Protein AF-A0A7K2NNN6-F1 (afdb_monomer_lite)

Sequence (158 aa):
APAAGPRLQLLASGTAIHWVLRAQELLASDWGVHADVWSVTSWTELRRDAMRADDARTRGEERAPFVTRALAGAPGPVLAVSDWMRQVPDQIGQWVEQDYYSLGTDGFGLSDTREDVRRYFRVDAESIVVTALDRLARAGQVPPETVARARAQYGLDR

Secondary structure (DSSP, 8-state):
-PPSS-EEEEEE-TTHHHHHHHHHHHHHHHH--EEEEEE-S-HHHHHHHHHHHHHHHHTT-----HHHHHHTT--S-EEEE-SS-THHHHTTGGG--S-EEEE---S----S-HHHHHHHTT-SHHHHHHHHHHHHHHTTSS-THHHHHHHHHHT---

Radius of gyration: 16.37 Å; chains: 1; bounding box: 45×28×47 Å

Foldseek 3Di:
DPDDAAEEEEEEEDPLQVQQVLLQVCCCPVPVYHYDYHYDHALPVLLVQQVVQVVCVVVVHHDQGPQLVVCPPPDFAYEYEYQAPQVSNVSNVVSHPHHYDYFYQPDDDDDDDPQVSCVVSLSGSLSSNLVRVVRCCVVVRDPPVVSVVSCVVVVVPD

Structure (mmCIF, N/CA/C/O backbone):
data_AF-A0A7K2NNN6-F1
#
_entry.id   AF-A0A7K2NNN6-F1
#
loop_
_atom_site.group_PDB
_atom_site.id
_atom_site.type_symbol
_atom_site.label_atom_id
_atom_site.label_alt_id
_atom_site.label_comp_id
_atom_site.label_asym_id
_atom_site.label_entity_id
_atom_site.label_seq_id
_atom_site.pdbx_PDB_ins_code
_atom_site.Cartn_x
_atom_site.Cartn_y
_atom_site.Cartn_z
_atom_site.occupancy
_atom_site.B_iso_or_equiv
_atom_site.auth_seq_id
_atom_site.auth_comp_id
_atom_site.auth_asym_id
_atom_site.auth_atom_id
_atom_site.pdbx_PDB_model_num
ATOM 1 N N . ALA A 1 1 ? -21.322 3.347 -14.792 1.00 35.47 1 ALA A N 1
ATOM 2 C CA . ALA A 1 1 ? -21.118 2.020 -14.175 1.00 35.47 1 ALA A CA 1
ATOM 3 C C . ALA A 1 1 ? -19.666 1.930 -13.731 1.00 35.47 1 ALA A C 1
ATOM 5 O O . ALA A 1 1 ? -18.840 2.513 -14.431 1.00 35.47 1 ALA A O 1
ATOM 6 N N . PRO A 1 2 ? -19.329 1.284 -12.601 1.00 47.03 2 PRO A N 1
ATOM 7 C CA . PRO A 1 2 ? -17.927 1.015 -12.308 1.00 47.03 2 PRO A CA 1
ATOM 8 C C . PRO A 1 2 ? -17.335 0.241 -13.492 1.00 47.03 2 PRO A C 1
ATOM 10 O O . PRO A 1 2 ? -17.960 -0.696 -13.986 1.00 47.03 2 PRO A O 1
ATOM 13 N N . ALA A 1 3 ? -16.183 0.685 -13.996 1.00 55.59 3 ALA A N 1
ATOM 14 C CA . ALA A 1 3 ? -15.464 -0.031 -15.042 1.00 55.59 3 ALA A CA 1
ATOM 15 C C . ALA A 1 3 ? -15.200 -1.476 -14.581 1.00 55.59 3 ALA A C 1
ATOM 17 O O . ALA A 1 3 ? -14.857 -1.696 -13.410 1.00 55.59 3 ALA A O 1
ATOM 18 N N . ALA A 1 4 ? -15.456 -2.431 -15.477 1.00 76.06 4 ALA A N 1
ATOM 19 C CA . ALA A 1 4 ? -15.293 -3.858 -15.237 1.00 76.06 4 ALA A CA 1
ATOM 20 C C . ALA A 1 4 ? -13.800 -4.207 -15.155 1.00 76.06 4 ALA A C 1
ATOM 22 O O . ALA A 1 4 ? -13.050 -3.849 -16.056 1.00 76.06 4 ALA A O 1
ATOM 23 N N . GLY A 1 5 ? -13.380 -4.905 -14.097 1.00 86.81 5 GLY A N 1
ATOM 24 C CA . GLY A 1 5 ? -11.997 -5.356 -13.923 1.00 86.81 5 GLY A CA 1
ATOM 25 C C . GLY A 1 5 ? -11.616 -5.573 -12.452 1.00 86.81 5 GLY A C 1
ATOM 26 O O . GLY A 1 5 ? -12.365 -5.141 -11.568 1.00 86.81 5 GLY A O 1
ATOM 27 N N . PRO A 1 6 ? -10.477 -6.237 -12.179 1.00 96.31 6 PRO A N 1
ATOM 28 C CA . PRO A 1 6 ? -9.914 -6.368 -10.835 1.00 96.31 6 PRO A CA 1
ATOM 29 C C . PRO A 1 6 ? -9.694 -5.003 -10.181 1.00 96.31 6 PRO A C 1
ATOM 31 O O . PRO A 1 6 ? -9.371 -4.022 -10.862 1.00 96.31 6 PRO A O 1
ATOM 34 N N . ARG A 1 7 ? -9.858 -4.940 -8.857 1.00 97.62 7 ARG A N 1
ATOM 35 C CA . ARG A 1 7 ? -9.742 -3.690 -8.095 1.00 97.62 7 ARG A CA 1
ATOM 36 C C . ARG A 1 7 ? -8.863 -3.849 -6.872 1.00 97.62 7 ARG A C 1
ATOM 38 O O . ARG A 1 7 ? -8.916 -4.890 -6.227 1.00 97.62 7 ARG A O 1
ATOM 45 N N . LEU A 1 8 ? -8.109 -2.807 -6.534 1.00 98.50 8 LEU A N 1
ATOM 46 C CA . LEU A 1 8 ? -7.390 -2.713 -5.264 1.00 98.50 8 LEU A CA 1
ATOM 47 C C . LEU A 1 8 ? -7.362 -1.283 -4.723 1.00 98.50 8 LEU A C 1
ATOM 49 O O . LEU A 1 8 ? -7.700 -0.325 -5.418 1.00 98.50 8 LEU A O 1
ATOM 53 N N . GLN A 1 9 ? -6.891 -1.152 -3.490 1.00 98.81 9 GLN A N 1
ATOM 54 C CA . GLN A 1 9 ? -6.732 0.116 -2.792 1.00 98.81 9 GLN A CA 1
ATOM 55 C C . GLN A 1 9 ? -5.240 0.402 -2.586 1.00 98.81 9 GLN A C 1
ATOM 57 O O . GLN A 1 9 ? -4.522 -0.429 -2.029 1.00 98.81 9 GLN A O 1
ATOM 62 N N . LEU A 1 10 ? -4.765 1.571 -3.018 1.00 98.88 10 LEU A N 1
ATOM 63 C CA . LEU A 1 10 ? -3.391 2.032 -2.807 1.00 98.88 10 LEU A CA 1
ATOM 64 C C . LEU A 1 10 ? -3.379 3.143 -1.760 1.00 98.88 10 LEU A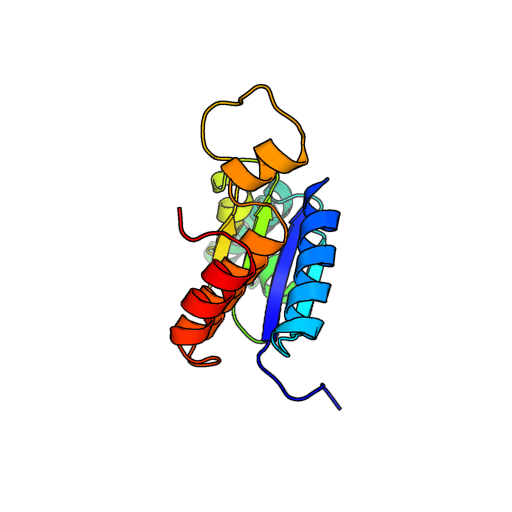 C 1
ATOM 66 O O . LEU A 1 10 ? -3.902 4.228 -2.002 1.00 98.88 10 LEU A O 1
ATOM 70 N N . LEU A 1 11 ? -2.773 2.899 -0.602 1.00 98.81 11 LEU A N 1
ATOM 71 C CA . LEU A 1 11 ? -2.621 3.913 0.446 1.00 98.81 11 LEU A CA 1
ATOM 72 C C . LEU A 1 11 ? -1.187 4.434 0.430 1.00 98.81 11 LEU A C 1
ATOM 74 O O . LEU A 1 11 ? -0.252 3.639 0.433 1.00 98.81 11 LEU A O 1
ATOM 78 N N . ALA A 1 12 ? -0.990 5.748 0.467 1.00 98.56 12 ALA A N 1
ATOM 79 C CA . ALA A 1 12 ? 0.349 6.327 0.531 1.00 98.56 12 ALA A CA 1
ATOM 80 C C . ALA A 1 12 ? 0.400 7.616 1.343 1.00 98.56 12 ALA A C 1
ATOM 82 O O . ALA A 1 12 ? -0.594 8.326 1.474 1.00 98.56 12 ALA A O 1
ATOM 83 N N . SER A 1 13 ? 1.586 7.942 1.850 1.00 96.06 13 SER A N 1
ATOM 84 C CA . SER A 1 13 ? 1.861 9.186 2.572 1.00 96.06 13 SER A CA 1
ATOM 85 C C . SER A 1 13 ? 3.099 9.886 2.027 1.00 96.06 13 SER A C 1
ATOM 87 O O . SER A 1 13 ? 4.011 9.233 1.520 1.00 96.06 13 SER A O 1
ATOM 89 N N . GLY A 1 14 ? 3.181 11.203 2.211 1.00 95.50 14 GLY A N 1
ATOM 90 C CA . GLY A 1 14 ? 4.382 11.965 1.870 1.00 95.50 14 GLY A CA 1
ATOM 91 C C . GLY A 1 14 ? 4.751 11.830 0.393 1.00 95.50 14 GLY A C 1
ATOM 92 O O . GLY A 1 14 ? 3.888 11.917 -0.481 1.00 95.50 14 GLY A O 1
ATOM 93 N N . THR A 1 15 ? 6.034 11.607 0.105 1.00 94.88 15 THR A N 1
ATOM 94 C CA . THR A 1 15 ? 6.525 11.551 -1.282 1.00 94.88 15 THR A CA 1
ATOM 95 C C . THR A 1 15 ? 6.037 10.325 -2.057 1.00 94.88 15 THR A C 1
ATOM 97 O O . THR A 1 15 ? 5.952 10.384 -3.287 1.00 94.88 15 THR A O 1
ATOM 100 N N . ALA A 1 16 ? 5.632 9.260 -1.354 1.00 97.62 16 ALA A N 1
ATOM 101 C CA . ALA A 1 16 ? 5.134 8.027 -1.956 1.00 97.62 16 ALA A CA 1
ATOM 102 C C . ALA A 1 16 ? 3.826 8.214 -2.742 1.00 97.62 16 ALA A C 1
ATOM 104 O O . ALA A 1 16 ? 3.523 7.393 -3.609 1.00 97.62 16 ALA A O 1
ATOM 105 N N . ILE A 1 17 ? 3.082 9.310 -2.515 1.00 97.94 17 ILE A N 1
ATOM 106 C CA . ILE A 1 17 ? 1.841 9.592 -3.253 1.00 97.94 17 ILE A CA 1
ATOM 107 C C . ILE A 1 17 ? 2.076 9.657 -4.768 1.00 97.94 17 ILE A C 1
ATOM 109 O O . ILE A 1 17 ? 1.281 9.145 -5.550 1.00 97.94 17 ILE A O 1
ATOM 113 N N . HIS A 1 18 ? 3.208 10.215 -5.197 1.00 97.81 18 HIS A N 1
ATOM 114 C CA . HIS A 1 18 ? 3.539 10.311 -6.617 1.00 97.81 18 HIS A CA 1
ATOM 115 C C . HIS A 1 18 ? 3.878 8.943 -7.224 1.00 97.81 18 HIS A C 1
ATOM 117 O O . HIS A 1 18 ? 3.622 8.715 -8.403 1.00 97.81 18 HIS A O 1
ATOM 123 N N . TRP A 1 19 ? 4.422 8.022 -6.426 1.00 98.25 19 TRP A N 1
ATOM 124 C CA . TRP A 1 19 ? 4.802 6.685 -6.885 1.00 98.25 19 TRP A CA 1
ATOM 125 C C . TRP A 1 19 ? 3.566 5.808 -7.055 1.00 98.25 19 TRP A C 1
ATOM 127 O O . TRP A 1 19 ? 3.439 5.132 -8.071 1.00 98.25 19 TRP A O 1
ATOM 137 N N . VAL A 1 20 ? 2.614 5.877 -6.114 1.00 98.62 20 VAL A N 1
ATOM 138 C CA . VAL A 1 20 ? 1.349 5.135 -6.234 1.00 98.62 20 VAL A CA 1
ATOM 139 C C . VAL A 1 20 ? 0.444 5.682 -7.332 1.00 98.62 20 VAL A C 1
ATOM 141 O O . VAL A 1 20 ? -0.234 4.892 -7.977 1.00 98.62 20 VAL A O 1
ATOM 144 N N . LEU A 1 21 ? 0.455 6.993 -7.604 1.00 98.69 21 LEU A N 1
ATOM 145 C CA . LEU A 1 21 ? -0.263 7.558 -8.754 1.00 98.69 21 LEU A CA 1
ATOM 146 C C . LEU A 1 21 ? 0.324 7.043 -10.071 1.00 98.69 21 LEU A C 1
ATOM 148 O O . LEU A 1 21 ? -0.413 6.605 -10.949 1.00 98.69 21 LEU A O 1
ATOM 152 N N . ARG A 1 22 ? 1.657 6.987 -10.182 1.00 98.69 22 ARG A N 1
ATOM 153 C CA . ARG A 1 22 ? 2.298 6.377 -11.350 1.00 98.69 22 ARG A CA 1
ATOM 154 C C . ARG A 1 22 ? 1.990 4.879 -11.458 1.00 98.69 22 ARG A C 1
ATOM 156 O O . ARG A 1 22 ? 1.731 4.384 -12.550 1.00 98.69 22 ARG A O 1
ATOM 163 N N . ALA A 1 23 ? 1.978 4.158 -10.339 1.00 98.75 23 ALA A N 1
ATOM 164 C CA . ALA A 1 23 ? 1.602 2.748 -10.307 1.00 98.75 23 ALA A CA 1
ATOM 165 C C . ALA A 1 23 ? 0.133 2.531 -10.710 1.00 98.75 23 ALA A C 1
ATOM 167 O O . ALA A 1 23 ? -0.160 1.577 -11.423 1.00 98.75 23 ALA A O 1
ATOM 168 N N . GLN A 1 24 ? -0.782 3.417 -10.302 1.00 98.75 24 GLN A N 1
ATOM 169 C CA . GLN A 1 24 ? -2.190 3.399 -10.710 1.00 98.75 24 GLN A CA 1
ATOM 170 C C . GLN A 1 24 ? -2.324 3.525 -12.233 1.00 98.75 24 GLN A C 1
ATOM 172 O O . GLN A 1 24 ? -3.086 2.769 -12.834 1.00 98.75 24 GLN A O 1
ATOM 177 N N . GLU A 1 25 ? -1.575 4.438 -12.858 1.00 98.56 25 GLU A N 1
ATOM 178 C CA . GLU A 1 25 ? -1.550 4.574 -14.319 1.00 98.56 25 GLU A CA 1
ATOM 179 C C . GLU A 1 25 ? -1.085 3.278 -14.993 1.00 98.56 25 GLU A C 1
ATOM 181 O O . GLU A 1 25 ? -1.772 2.787 -15.884 1.00 98.56 25 GLU A O 1
ATOM 186 N N . LEU A 1 26 ? 0.032 2.701 -14.531 1.00 98.69 26 LEU A N 1
ATOM 187 C CA . LEU A 1 26 ? 0.590 1.452 -15.065 1.00 98.69 26 LEU A CA 1
ATOM 188 C C . LEU A 1 26 ? -0.361 0.259 -14.877 1.00 98.69 26 LEU A C 1
ATOM 190 O O . LEU A 1 26 ? -0.549 -0.541 -15.788 1.00 98.69 26 LEU A O 1
ATOM 194 N N . LEU A 1 27 ? -0.997 0.143 -13.709 1.00 98.56 27 LEU A N 1
ATOM 195 C CA . LEU A 1 27 ? -2.003 -0.885 -13.427 1.00 98.56 27 LEU A CA 1
ATOM 196 C C . LEU A 1 27 ? -3.183 -0.799 -14.402 1.00 98.56 27 LEU A C 1
ATOM 198 O O . LEU A 1 27 ? -3.634 -1.827 -14.913 1.00 98.56 27 LEU A O 1
ATOM 202 N N . ALA A 1 28 ? -3.648 0.414 -14.699 1.00 97.94 28 ALA A N 1
ATOM 203 C CA . ALA A 1 28 ? -4.741 0.625 -15.635 1.00 97.94 28 ALA A CA 1
ATOM 204 C C 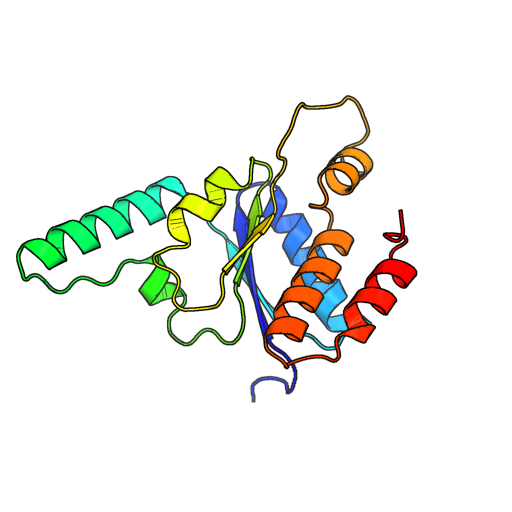. ALA A 1 28 ? -4.319 0.359 -17.089 1.00 97.94 28 ALA A C 1
ATOM 206 O O . ALA A 1 28 ? -5.028 -0.356 -17.799 1.00 97.94 28 ALA A O 1
ATOM 207 N N . SER A 1 29 ? -3.182 0.910 -17.532 1.00 97.25 29 SER A N 1
ATOM 208 C CA . SER A 1 29 ? -2.740 0.834 -18.931 1.00 97.25 29 SER A CA 1
ATOM 209 C C . SER A 1 29 ? -2.249 -0.550 -19.334 1.00 97.25 29 SER A C 1
ATOM 211 O O . SER A 1 29 ? -2.582 -1.022 -20.420 1.00 97.25 29 SER A O 1
ATOM 213 N N . ASP A 1 30 ? -1.475 -1.202 -18.468 1.00 97.69 30 ASP A N 1
ATOM 214 C CA . ASP A 1 30 ? -0.745 -2.419 -18.829 1.00 97.69 30 ASP A CA 1
ATOM 215 C C . ASP A 1 30 ? -1.512 -3.682 -18.408 1.00 97.69 30 ASP A C 1
ATOM 217 O O . ASP A 1 30 ? -1.345 -4.744 -19.012 1.00 97.69 30 ASP A O 1
ATOM 221 N N . TRP A 1 31 ? -2.367 -3.573 -17.382 1.00 97.44 31 TRP A N 1
ATOM 222 C CA . TRP A 1 31 ? -2.978 -4.732 -16.719 1.00 97.44 31 TRP A CA 1
ATOM 223 C C . TRP A 1 31 ? -4.503 -4.673 -16.605 1.00 97.44 31 TRP A C 1
ATOM 225 O O . TRP A 1 31 ? -5.105 -5.653 -16.168 1.00 97.44 31 TRP A O 1
ATOM 235 N N . GLY A 1 32 ? -5.146 -3.563 -16.989 1.00 96.88 32 GLY A N 1
ATOM 236 C CA . GLY A 1 32 ? -6.599 -3.401 -16.857 1.00 96.88 32 GLY A CA 1
ATOM 237 C C . GLY A 1 32 ? -7.090 -3.482 -15.406 1.00 96.88 32 GLY A C 1
ATOM 238 O O . GLY A 1 32 ? -8.229 -3.874 -15.154 1.00 96.88 32 GLY A O 1
ATOM 239 N N . VAL A 1 33 ? -6.220 -3.156 -14.449 1.00 98.00 33 VAL A N 1
ATOM 240 C CA . VAL A 1 33 ? -6.516 -3.153 -13.016 1.00 98.00 33 VAL A CA 1
ATOM 241 C C . VAL A 1 33 ? -6.855 -1.734 -12.580 1.00 98.00 33 VAL A C 1
ATOM 243 O O . VAL A 1 33 ? -6.117 -0.791 -12.861 1.00 98.00 33 VAL A O 1
ATOM 246 N N . HIS A 1 34 ? -7.949 -1.576 -11.840 1.00 97.81 34 HIS A N 1
ATOM 247 C CA . HIS A 1 34 ? -8.329 -0.283 -11.280 1.00 97.81 34 HIS A CA 1
ATOM 248 C C . HIS A 1 34 ? -7.845 -0.163 -9.835 1.00 97.81 34 HIS A C 1
ATOM 250 O O . HIS A 1 34 ? -8.191 -0.983 -8.987 1.00 97.81 34 HIS A O 1
ATOM 256 N N . ALA A 1 35 ? -7.076 0.881 -9.542 1.00 98.12 35 ALA A N 1
ATOM 257 C CA . ALA A 1 35 ? -6.654 1.197 -8.186 1.00 98.12 35 ALA A CA 1
ATOM 258 C C . ALA A 1 35 ? -7.307 2.495 -7.711 1.00 98.12 35 ALA A C 1
ATOM 260 O O . ALA A 1 35 ? -7.191 3.515 -8.389 1.00 98.12 35 ALA A O 1
ATOM 261 N N . ASP A 1 36 ? -7.948 2.474 -6.547 1.00 98.50 36 ASP A N 1
ATOM 262 C CA . ASP A 1 36 ? -8.357 3.694 -5.849 1.00 98.50 36 ASP A CA 1
ATOM 263 C C . ASP A 1 36 ? -7.196 4.147 -4.944 1.00 98.50 36 ASP A C 1
ATOM 265 O O . ASP A 1 36 ? -6.629 3.342 -4.201 1.00 98.50 36 ASP A O 1
ATOM 269 N N . VAL A 1 37 ? -6.802 5.422 -5.032 1.00 98.56 37 VAL A N 1
ATOM 270 C CA . VAL A 1 37 ? -5.631 5.968 -4.321 1.00 98.56 37 VAL A CA 1
ATOM 271 C C . VAL A 1 37 ? -6.071 6.814 -3.129 1.00 98.56 37 VAL A C 1
ATOM 273 O O . VAL A 1 37 ? -6.872 7.738 -3.267 1.00 98.56 37 VAL A O 1
ATOM 276 N N . TRP A 1 38 ? -5.486 6.537 -1.966 1.00 98.62 38 TRP A N 1
ATOM 277 C CA . TRP A 1 38 ? -5.803 7.171 -0.692 1.00 98.62 38 TRP A CA 1
ATOM 278 C C . TRP A 1 38 ? -4.569 7.870 -0.123 1.00 98.62 38 TRP A C 1
ATOM 280 O O . TRP A 1 38 ? -3.544 7.242 0.152 1.00 98.62 38 TRP A O 1
ATOM 290 N N . SER A 1 39 ? -4.682 9.178 0.105 1.00 98.12 39 SER A N 1
ATOM 291 C CA . SER A 1 39 ? -3.644 9.952 0.788 1.00 98.12 39 SER A CA 1
ATOM 292 C C . SER A 1 39 ? -3.782 9.804 2.302 1.00 98.12 39 SER A C 1
ATOM 294 O O . SER A 1 39 ? -4.695 10.361 2.914 1.00 98.12 39 SER A O 1
ATOM 296 N N . VAL A 1 40 ? -2.837 9.108 2.923 1.00 98.38 40 VAL A N 1
ATOM 297 C CA . VAL A 1 40 ? -2.741 8.961 4.374 1.00 98.38 40 VAL A CA 1
ATOM 298 C C . VAL A 1 40 ? -1.837 10.054 4.930 1.00 98.38 40 VAL A C 1
ATOM 300 O O . VAL A 1 40 ? -0.617 10.005 4.815 1.00 98.38 40 VAL A O 1
ATOM 303 N N . THR A 1 41 ? -2.433 11.071 5.549 1.00 96.38 41 THR A N 1
ATOM 304 C CA . THR A 1 41 ? -1.683 12.216 6.092 1.00 96.38 41 THR A CA 1
ATOM 305 C C . THR A 1 41 ? -0.952 11.893 7.396 1.00 96.38 41 THR A C 1
ATOM 307 O O . THR A 1 41 ? 0.051 12.531 7.703 1.00 96.38 41 THR A O 1
ATOM 310 N N . SER A 1 42 ? -1.429 10.906 8.166 1.00 98.00 42 SER A N 1
ATOM 311 C CA . SER A 1 42 ? -0.775 10.440 9.394 1.00 98.00 42 SER A CA 1
ATOM 312 C C . SER A 1 42 ? -1.193 9.015 9.759 1.00 98.00 42 SER A C 1
ATOM 314 O O . SER A 1 42 ? -2.302 8.783 10.244 1.00 98.00 42 SER A O 1
ATOM 316 N N . TRP A 1 43 ? -0.277 8.060 9.593 1.00 98.56 43 TRP A N 1
ATOM 317 C CA . TRP A 1 43 ? -0.459 6.672 10.042 1.00 98.56 43 TRP A CA 1
ATOM 318 C C . TRP A 1 43 ? -0.640 6.582 11.560 1.00 98.56 43 TRP A C 1
ATOM 320 O O . TRP A 1 43 ? -1.520 5.878 12.057 1.00 98.56 43 TRP A O 1
ATOM 330 N N . THR A 1 44 ? 0.138 7.377 12.296 1.00 98.50 44 THR A N 1
ATOM 331 C CA . THR A 1 44 ? 0.102 7.430 13.759 1.00 98.50 44 THR A CA 1
ATOM 332 C C . THR A 1 44 ? -1.256 7.891 14.283 1.00 98.50 44 THR A C 1
ATOM 334 O O . THR A 1 44 ? -1.761 7.317 15.247 1.00 98.50 44 THR A O 1
ATOM 337 N N . GLU A 1 45 ? -1.876 8.905 13.668 1.00 98.62 45 GLU A N 1
ATOM 338 C CA . GLU A 1 45 ? -3.199 9.372 14.108 1.00 98.62 45 GLU A CA 1
ATOM 339 C C . GLU A 1 45 ? -4.308 8.374 13.771 1.00 98.62 45 GLU A C 1
ATOM 341 O O . GLU A 1 45 ? -5.196 8.171 14.599 1.00 98.62 45 GLU A O 1
ATOM 346 N N . LEU A 1 46 ? -4.224 7.679 12.628 1.00 98.69 46 LEU A N 1
ATOM 347 C CA . LEU A 1 46 ? -5.136 6.573 12.320 1.00 98.69 46 LEU A CA 1
ATOM 348 C C . LEU A 1 46 ? -5.037 5.458 13.369 1.00 98.69 46 LEU A C 1
ATOM 350 O O . LEU A 1 46 ? -6.060 4.993 13.871 1.00 98.69 46 LEU A O 1
ATOM 354 N N . ARG A 1 47 ? -3.816 5.077 13.765 1.00 98.62 47 ARG A N 1
ATOM 355 C CA . ARG A 1 47 ? -3.601 4.095 14.836 1.00 98.62 47 ARG A CA 1
ATOM 356 C C . ARG A 1 47 ? -4.152 4.578 16.175 1.00 98.62 47 ARG A C 1
ATOM 358 O O . ARG A 1 47 ? -4.831 3.820 16.859 1.00 98.62 47 ARG A O 1
ATOM 365 N N . ARG A 1 48 ? -3.878 5.827 16.566 1.00 98.75 48 ARG A N 1
ATOM 366 C CA . ARG A 1 48 ? -4.387 6.405 17.824 1.00 98.75 48 ARG A CA 1
ATOM 367 C C . ARG A 1 48 ? -5.910 6.441 17.852 1.00 98.75 48 ARG A C 1
ATOM 369 O O . ARG A 1 48 ? -6.500 6.148 18.887 1.00 98.75 48 ARG A O 1
ATOM 376 N N . ASP A 1 49 ? -6.549 6.788 16.738 1.00 98.75 49 ASP A N 1
ATOM 377 C CA . ASP A 1 49 ? -8.004 6.737 16.623 1.00 98.75 49 ASP A CA 1
ATOM 378 C C . ASP A 1 49 ? -8.549 5.323 16.805 1.00 98.75 49 ASP A C 1
ATOM 380 O O . ASP A 1 49 ? -9.478 5.120 17.587 1.00 98.75 49 ASP A O 1
ATOM 384 N N . ALA A 1 50 ? -7.918 4.346 16.162 1.00 98.38 50 ALA A N 1
ATOM 385 C CA . ALA A 1 50 ? -8.343 2.963 16.242 1.00 98.38 50 ALA A CA 1
ATOM 386 C C . ALA A 1 50 ? -8.136 2.345 17.638 1.00 98.38 50 ALA A C 1
ATOM 388 O O . ALA A 1 50 ? -9.021 1.666 18.148 1.00 98.38 50 ALA A O 1
ATOM 389 N N . MET A 1 51 ? -7.048 2.688 18.332 1.00 98.38 51 MET A N 1
ATOM 390 C CA . MET A 1 51 ? -6.854 2.298 19.735 1.00 98.38 51 MET A CA 1
ATOM 391 C C . MET A 1 51 ? -7.920 2.896 20.663 1.00 98.38 51 MET A C 1
ATOM 393 O O . MET A 1 51 ? -8.386 2.221 21.576 1.00 98.38 5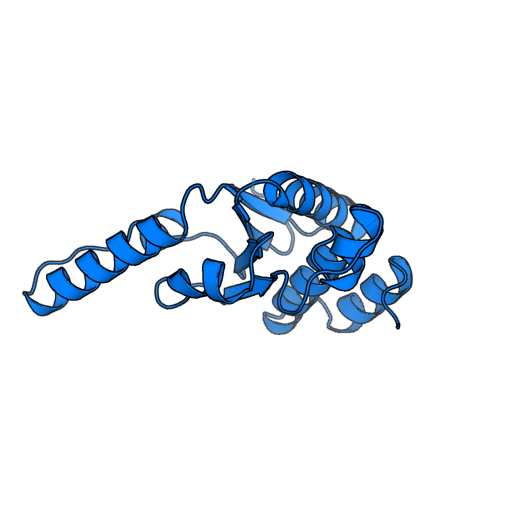1 MET A O 1
ATOM 397 N N . ARG A 1 52 ? -8.341 4.151 20.433 1.00 98.38 52 ARG A N 1
ATOM 398 C CA . ARG A 1 52 ? -9.449 4.760 21.193 1.00 98.38 52 ARG A CA 1
ATOM 399 C C . ARG A 1 52 ? -10.782 4.069 20.919 1.00 98.38 52 ARG A C 1
ATOM 401 O O . ARG A 1 52 ? -11.629 4.031 21.803 1.00 98.38 52 ARG A O 1
ATOM 408 N N . ALA A 1 53 ? -10.987 3.567 19.704 1.00 97.88 53 ALA A N 1
ATOM 409 C CA . ALA A 1 53 ? -12.162 2.781 19.352 1.00 97.88 53 ALA A CA 1
ATOM 410 C C . ALA A 1 53 ? -12.167 1.414 20.059 1.00 97.88 53 ALA A C 1
ATOM 412 O O . ALA A 1 53 ? -13.186 1.035 20.631 1.00 97.88 53 ALA A O 1
ATOM 413 N N . ASP A 1 54 ? -11.025 0.724 20.116 1.00 97.25 54 ASP A N 1
ATOM 414 C CA . ASP A 1 54 ? -10.897 -0.525 20.878 1.00 97.25 54 ASP A CA 1
ATOM 415 C C . ASP A 1 54 ? -11.151 -0.320 22.378 1.00 97.25 54 ASP A C 1
ATOM 417 O O . ASP A 1 54 ? -11.874 -1.100 22.994 1.00 97.25 54 ASP A O 1
ATOM 421 N N . ASP A 1 55 ? -10.597 0.746 22.957 1.00 97.44 55 ASP A N 1
ATOM 422 C CA . ASP A 1 55 ? -10.793 1.125 24.361 1.00 97.44 55 ASP A CA 1
ATOM 423 C C . ASP A 1 55 ? -12.243 1.555 24.669 1.00 97.44 55 ASP A C 1
ATOM 425 O O . ASP A 1 55 ? -12.770 1.286 25.744 1.00 97.44 55 ASP A O 1
ATOM 429 N N . ALA A 1 56 ? -12.941 2.176 23.716 1.00 97.06 56 ALA A N 1
ATOM 430 C CA . ALA A 1 56 ? -14.376 2.437 23.837 1.00 97.06 56 ALA A CA 1
ATOM 431 C C . ALA A 1 56 ? -15.185 1.125 23.830 1.00 97.06 56 ALA A C 1
ATOM 433 O O . ALA A 1 56 ? -16.070 0.930 24.667 1.00 97.06 56 ALA A O 1
ATOM 434 N N . ARG A 1 57 ? -14.819 0.171 22.962 1.00 94.25 57 ARG A N 1
ATOM 435 C CA . ARG A 1 57 ? -15.481 -1.138 22.874 1.00 94.25 57 ARG A CA 1
ATOM 436 C C . ARG A 1 57 ? -15.365 -1.938 24.172 1.00 94.25 57 ARG A C 1
ATOM 438 O O . ARG A 1 57 ? -16.336 -2.579 24.564 1.00 94.25 57 ARG A O 1
ATOM 445 N N . THR A 1 58 ? -14.228 -1.892 24.872 1.00 93.88 58 THR A N 1
ATOM 446 C CA . THR A 1 58 ? -14.080 -2.575 26.177 1.00 93.88 58 THR A CA 1
ATOM 447 C C . THR A 1 58 ? -14.961 -1.970 27.274 1.00 93.88 58 THR A C 1
ATOM 449 O O . THR A 1 58 ? -15.270 -2.659 28.246 1.00 93.88 58 THR A O 1
ATOM 452 N N . ARG A 1 59 ? -15.426 -0.725 27.103 1.00 95.81 59 ARG A N 1
ATOM 453 C CA . ARG A 1 59 ? -16.432 -0.072 27.957 1.00 95.81 59 ARG A CA 1
ATOM 454 C C . ARG A 1 59 ? -17.879 -0.274 27.494 1.00 95.81 59 ARG A C 1
ATOM 456 O O . ARG A 1 59 ? -18.791 0.226 28.146 1.00 95.81 59 ARG A O 1
ATOM 463 N N . GLY A 1 60 ? -18.106 -1.000 26.398 1.00 95.50 60 GLY A N 1
ATOM 464 C CA . GLY A 1 60 ? -19.437 -1.218 25.825 1.00 95.50 60 GLY A CA 1
ATOM 465 C C . GLY A 1 60 ? -19.932 -0.089 24.915 1.00 95.50 60 GLY A C 1
ATOM 466 O O . GLY A 1 60 ? -21.113 -0.052 24.586 1.00 95.50 60 GLY A O 1
ATOM 467 N N . GLU A 1 61 ? -19.055 0.825 24.496 1.00 96.00 61 GLU A N 1
ATOM 468 C CA . GLU A 1 61 ? -19.379 1.879 23.534 1.00 96.00 61 GLU A CA 1
ATOM 469 C C . GLU A 1 61 ? -19.042 1.413 22.109 1.00 96.00 61 GLU A C 1
ATOM 471 O O . GLU A 1 61 ? -17.911 1.017 21.817 1.00 96.00 61 GLU A O 1
ATOM 476 N N . GLU A 1 62 ? -20.007 1.484 21.191 1.00 92.56 62 GLU A N 1
ATOM 477 C CA . GLU A 1 62 ? -19.769 1.134 19.792 1.00 92.56 62 GLU A CA 1
ATOM 478 C C . GLU A 1 62 ? -19.138 2.311 19.037 1.00 92.56 62 GLU A C 1
ATOM 480 O O . GLU A 1 62 ? -19.758 3.349 18.795 1.00 92.56 62 GLU A O 1
ATOM 485 N N . ARG A 1 63 ? -17.873 2.145 18.650 1.00 94.88 63 ARG A N 1
ATOM 486 C CA . ARG A 1 63 ? -17.125 3.118 17.854 1.00 94.88 63 ARG A CA 1
ATOM 487 C C . ARG A 1 63 ? -16.300 2.384 16.809 1.00 94.88 63 ARG A C 1
ATOM 489 O O . ARG A 1 63 ? -15.368 1.670 17.154 1.00 94.88 63 ARG A O 1
ATOM 496 N N . ALA A 1 64 ? -16.593 2.60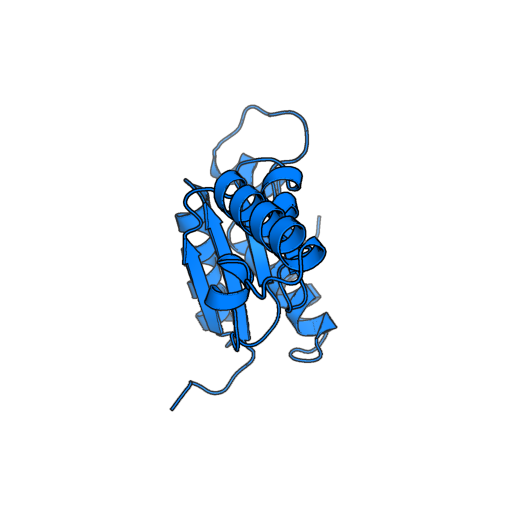7 15.533 1.00 95.19 64 ALA A N 1
ATOM 497 C CA . ALA A 1 64 ? -15.740 2.125 14.451 1.00 95.19 64 ALA A CA 1
ATOM 498 C C . ALA A 1 64 ? -14.549 3.087 14.233 1.00 95.19 64 ALA A C 1
ATOM 500 O O . ALA A 1 64 ? -14.775 4.304 14.139 1.00 95.19 64 ALA A O 1
ATOM 501 N N . PRO A 1 65 ? -13.301 2.584 14.129 1.00 97.94 65 PRO A N 1
ATOM 502 C CA . PRO A 1 65 ? -12.145 3.394 13.746 1.00 97.94 65 PRO A CA 1
ATOM 503 C C . PRO A 1 65 ? -12.376 4.149 12.433 1.00 97.94 65 PRO A C 1
ATOM 505 O O . PRO A 1 65 ? -13.053 3.658 11.527 1.00 97.94 65 PRO A O 1
ATOM 508 N N . PHE A 1 66 ? -11.778 5.333 12.282 1.00 98.38 66 PHE A N 1
ATOM 509 C CA . PHE A 1 66 ? -11.867 6.106 11.043 1.00 98.38 66 PHE A CA 1
ATOM 510 C C . PHE A 1 66 ? -11.400 5.304 9.826 1.00 98.38 66 PHE A C 1
ATOM 512 O O . PHE A 1 66 ? -12.099 5.304 8.820 1.00 98.38 66 PHE A O 1
ATOM 519 N N . VAL A 1 67 ? -10.267 4.600 9.926 1.00 98.44 67 VAL A N 1
ATOM 520 C CA . VAL A 1 67 ? -9.717 3.820 8.805 1.00 98.44 67 VAL A CA 1
ATOM 521 C C . VAL A 1 67 ? -10.675 2.721 8.343 1.00 98.44 67 VAL A C 1
ATOM 523 O O . VAL A 1 67 ? -10.898 2.577 7.145 1.00 98.44 67 VAL A O 1
ATOM 526 N N . THR A 1 68 ? -11.314 2.025 9.286 1.00 98.38 68 THR A N 1
ATOM 527 C CA . THR A 1 68 ? -12.322 0.998 9.006 1.00 98.38 68 THR A CA 1
ATOM 528 C C . THR A 1 68 ? -13.508 1.604 8.266 1.00 98.38 68 THR A C 1
ATOM 530 O O . THR A 1 68 ? -13.898 1.115 7.215 1.00 98.38 68 THR A O 1
ATOM 533 N N . ARG A 1 69 ? -14.042 2.731 8.758 1.00 98.06 69 ARG A N 1
ATOM 534 C CA . ARG A 1 69 ? -15.169 3.419 8.106 1.00 98.06 69 ARG A CA 1
ATOM 535 C C . ARG A 1 69 ? -14.811 3.968 6.727 1.00 98.06 69 ARG A C 1
ATOM 537 O O . ARG A 1 69 ? -15.644 3.928 5.834 1.00 98.06 69 ARG A O 1
ATOM 544 N N . ALA A 1 70 ? -13.603 4.502 6.564 1.00 98.12 70 ALA A N 1
ATOM 545 C CA . ALA A 1 70 ? -13.152 5.091 5.308 1.00 98.12 70 ALA A CA 1
ATOM 546 C C . ALA A 1 70 ? -12.989 4.034 4.208 1.00 98.12 70 ALA A C 1
ATOM 548 O O . ALA A 1 70 ? -13.341 4.293 3.062 1.00 98.12 70 ALA A O 1
ATOM 549 N N . LEU A 1 71 ? -12.492 2.848 4.568 1.00 98.31 71 LEU A N 1
ATOM 550 C CA . LEU A 1 71 ? -12.313 1.728 3.646 1.00 98.31 71 LEU A CA 1
ATOM 551 C C . LEU A 1 71 ? -13.539 0.808 3.571 1.00 98.31 71 LEU A C 1
ATOM 553 O O . LEU A 1 71 ? -13.516 -0.159 2.814 1.00 98.31 71 LEU A O 1
ATOM 557 N N . ALA A 1 72 ? -14.611 1.074 4.320 1.00 97.62 72 ALA A N 1
ATOM 558 C CA . ALA A 1 72 ? -15.793 0.220 4.335 1.00 97.62 72 ALA A CA 1
ATOM 559 C C . ALA A 1 72 ? -16.389 0.080 2.923 1.00 97.62 72 ALA A C 1
ATOM 561 O O . ALA A 1 72 ? -16.710 1.064 2.257 1.00 97.62 72 ALA A O 1
ATOM 562 N N . GLY A 1 73 ? -16.527 -1.164 2.458 1.00 96.25 73 GLY A N 1
ATOM 563 C CA . GLY A 1 73 ? -17.038 -1.474 1.119 1.00 96.25 73 GLY A CA 1
ATOM 564 C C . GLY A 1 73 ? -16.062 -1.204 -0.034 1.00 96.25 73 GLY A C 1
ATOM 565 O O . GLY A 1 73 ? -16.418 -1.457 -1.186 1.00 96.25 73 GLY A O 1
ATOM 566 N N . ALA A 1 74 ? -14.840 -0.733 0.240 1.00 97.44 74 ALA A N 1
ATOM 567 C CA . ALA A 1 74 ? -13.817 -0.578 -0.786 1.00 97.44 74 ALA A CA 1
ATOM 568 C C . ALA A 1 74 ? -13.394 -1.966 -1.317 1.00 97.44 74 ALA A C 1
ATOM 570 O O . ALA A 1 74 ? -13.055 -2.847 -0.515 1.00 97.44 74 ALA A O 1
ATOM 571 N N . PRO A 1 75 ? -13.441 -2.202 -2.642 1.00 96.25 75 PRO A N 1
ATOM 572 C CA . PRO A 1 75 ? -13.231 -3.527 -3.210 1.00 96.25 75 PRO A CA 1
ATOM 573 C C . PRO A 1 75 ? -11.749 -3.907 -3.282 1.00 96.25 75 PRO A C 1
ATOM 575 O O . PRO A 1 75 ? -10.896 -3.098 -3.654 1.00 96.25 75 PRO A O 1
ATOM 578 N N . GLY A 1 76 ? -11.484 -5.191 -3.038 1.00 96.94 76 GLY A N 1
ATOM 579 C CA . GLY A 1 76 ? -10.174 -5.805 -3.235 1.00 96.94 76 GLY A CA 1
ATOM 580 C C . GLY A 1 76 ? -9.161 -5.531 -2.122 1.00 96.94 76 GLY A C 1
ATOM 581 O O . GLY A 1 76 ? -9.511 -4.958 -1.093 1.00 96.94 76 GLY A O 1
ATOM 582 N N . PRO A 1 77 ? -7.914 -6.000 -2.293 1.00 98.44 77 PRO A N 1
ATOM 583 C CA . PRO A 1 77 ? -6.880 -5.873 -1.276 1.00 98.44 77 PRO A CA 1
ATOM 584 C C . PRO A 1 77 ? -6.395 -4.426 -1.126 1.00 98.44 77 PRO A C 1
ATOM 586 O O . PRO A 1 77 ? -6.519 -3.600 -2.032 1.00 98.44 77 PRO A O 1
ATOM 589 N N . VAL A 1 78 ? -5.787 -4.145 0.020 1.00 98.81 78 VAL A N 1
ATOM 590 C CA . VAL A 1 78 ? -5.142 -2.882 0.364 1.00 98.81 78 VAL A CA 1
ATOM 591 C C . VAL A 1 78 ? -3.628 -3.061 0.307 1.00 98.81 78 VAL A C 1
ATOM 593 O O . VAL A 1 78 ? -3.061 -3.915 0.987 1.00 98.81 78 VAL A O 1
ATOM 596 N N . LEU A 1 79 ? -2.963 -2.222 -0.484 1.00 98.88 79 LEU A N 1
ATOM 597 C CA . LEU A 1 79 ? -1.511 -2.112 -0.541 1.00 98.88 79 LEU A CA 1
ATOM 598 C C . LEU A 1 79 ? -1.092 -0.717 -0.070 1.00 98.88 79 LEU A C 1
ATOM 600 O O . LEU A 1 79 ? -1.338 0.286 -0.739 1.00 98.88 79 LEU A O 1
ATOM 604 N N . ALA A 1 80 ? -0.459 -0.654 1.096 1.00 98.75 80 ALA A N 1
ATOM 605 C CA . ALA A 1 80 ? 0.082 0.576 1.652 1.00 98.75 80 ALA A CA 1
ATOM 606 C C . ALA A 1 80 ? 1.550 0.768 1.253 1.00 98.75 80 ALA A C 1
ATOM 608 O O . ALA A 1 80 ? 2.335 -0.173 1.293 1.00 98.75 80 ALA A O 1
ATOM 609 N N . VAL A 1 81 ? 1.940 1.987 0.895 1.00 98.69 81 VAL A N 1
ATOM 610 C CA . VAL A 1 81 ? 3.295 2.325 0.447 1.00 98.69 81 VAL A CA 1
ATOM 611 C C . VAL A 1 81 ? 3.801 3.536 1.221 1.00 98.69 81 VAL A C 1
ATOM 613 O O . VAL A 1 81 ? 3.119 4.558 1.320 1.00 98.69 81 VAL A O 1
ATOM 616 N N . SER A 1 82 ? 5.009 3.432 1.766 1.00 97.69 82 SER A N 1
ATOM 617 C CA . SER A 1 82 ? 5.643 4.494 2.546 1.00 97.69 82 SER A CA 1
ATOM 618 C C . SER A 1 82 ? 7.096 4.711 2.122 1.00 97.69 82 SER A C 1
ATOM 620 O O . SER A 1 82 ? 7.769 3.776 1.694 1.00 97.69 82 SER A O 1
ATOM 622 N N . ASP A 1 83 ? 7.589 5.944 2.272 1.00 97.19 83 ASP A N 1
ATOM 623 C CA . ASP A 1 83 ? 9.028 6.243 2.219 1.00 97.19 83 ASP A CA 1
ATOM 624 C C . ASP A 1 83 ? 9.741 5.982 3.559 1.00 97.19 83 ASP A C 1
ATOM 626 O O . ASP A 1 83 ? 10.959 6.138 3.650 1.00 97.19 83 ASP A O 1
ATOM 630 N N . TRP A 1 84 ? 8.990 5.523 4.565 1.00 97.56 84 TRP A N 1
ATOM 631 C CA . TRP A 1 84 ? 9.475 4.928 5.809 1.00 97.56 84 TRP A CA 1
ATOM 632 C C . TRP A 1 84 ? 9.452 3.398 5.732 1.00 97.56 84 TRP A C 1
ATOM 634 O O . TRP A 1 84 ? 8.835 2.810 4.845 1.00 97.56 84 TRP A O 1
ATOM 644 N N . MET A 1 85 ? 10.049 2.748 6.732 1.00 98.06 85 MET A N 1
ATOM 645 C CA . MET A 1 85 ? 9.919 1.305 6.952 1.00 98.06 85 MET A CA 1
ATOM 646 C C . MET A 1 85 ? 8.454 0.849 7.016 1.00 98.06 85 MET A C 1
ATOM 648 O O . MET A 1 85 ? 7.580 1.585 7.493 1.00 98.06 85 MET A O 1
ATOM 652 N N . ARG A 1 86 ? 8.203 -0.403 6.623 1.00 98.06 86 ARG A N 1
ATOM 653 C CA . ARG A 1 86 ? 6.873 -1.036 6.629 1.00 98.06 86 ARG A CA 1
ATOM 654 C C . ARG A 1 86 ? 6.166 -0.982 7.975 1.00 98.06 86 ARG A C 1
ATOM 656 O O . ARG A 1 86 ? 4.946 -0.850 8.007 1.00 98.06 86 ARG A O 1
ATOM 663 N N . GLN A 1 87 ? 6.921 -0.964 9.077 1.00 98.38 87 GLN A N 1
ATOM 664 C CA . GLN A 1 87 ? 6.360 -0.803 10.419 1.00 98.38 87 GLN A CA 1
ATOM 665 C C . GLN A 1 87 ? 5.416 0.406 10.523 1.00 98.38 87 GLN A C 1
ATOM 667 O O . GLN A 1 87 ? 4.462 0.349 11.291 1.00 98.38 87 GLN A O 1
ATOM 672 N N . VAL A 1 88 ? 5.660 1.491 9.777 1.00 98.38 88 VAL A N 1
ATOM 673 C CA . VAL A 1 88 ? 4.826 2.698 9.820 1.00 98.38 88 VAL A CA 1
ATOM 674 C C . VAL A 1 88 ? 3.419 2.444 9.261 1.00 98.38 88 VAL A C 1
ATOM 676 O O . VAL A 1 88 ? 2.474 2.617 10.027 1.00 98.38 88 VAL A O 1
ATOM 679 N N . PRO A 1 89 ? 3.219 2.021 7.998 1.00 98.44 89 PRO A N 1
ATOM 680 C CA . PRO A 1 89 ? 1.887 1.649 7.518 1.00 98.44 89 PRO A CA 1
ATOM 681 C C . PRO A 1 89 ? 1.294 0.437 8.261 1.00 98.44 89 PRO A C 1
ATOM 683 O O . PRO A 1 89 ? 0.100 0.441 8.565 1.00 98.44 89 PRO A O 1
ATOM 686 N N . ASP A 1 90 ? 2.109 -0.541 8.674 1.00 98.56 90 ASP A N 1
ATOM 687 C CA . ASP A 1 90 ? 1.641 -1.734 9.406 1.00 98.56 90 ASP A CA 1
ATOM 688 C C . ASP A 1 90 ? 0.924 -1.399 10.723 1.00 98.56 90 ASP A C 1
ATOM 690 O O . ASP A 1 90 ? 0.107 -2.181 11.214 1.00 98.56 90 ASP A O 1
ATOM 694 N N . GLN A 1 91 ? 1.163 -0.204 11.274 1.00 98.38 91 GLN A N 1
ATOM 695 C CA . GLN A 1 91 ? 0.476 0.317 12.451 1.00 98.38 91 GLN A CA 1
ATOM 696 C C . GLN A 1 91 ? -1.044 0.216 12.383 1.00 98.38 91 GLN A C 1
ATOM 698 O O . GLN A 1 91 ? -1.655 0.120 13.445 1.00 98.38 91 GLN A O 1
ATOM 703 N N . ILE A 1 92 ? -1.657 0.273 11.200 1.00 98.50 92 ILE A N 1
ATOM 704 C CA . ILE A 1 92 ? -3.118 0.286 11.057 1.00 98.50 92 ILE A CA 1
ATOM 705 C C . ILE A 1 92 ? -3.711 -1.046 10.590 1.00 98.50 92 ILE A C 1
ATOM 707 O O . ILE A 1 92 ? -4.931 -1.188 10.627 1.00 98.50 92 ILE A O 1
ATOM 711 N N . GLY A 1 93 ? -2.881 -2.010 10.172 1.00 98.00 93 GLY A N 1
ATOM 712 C CA . GLY A 1 93 ? -3.335 -3.203 9.448 1.00 98.00 93 GLY A CA 1
ATOM 713 C C . GLY A 1 93 ? -4.411 -4.007 10.184 1.00 98.00 93 GLY A C 1
ATOM 714 O O . GLY A 1 93 ? -5.349 -4.481 9.560 1.00 98.00 93 GLY A O 1
ATOM 715 N N . GLN A 1 94 ? -4.348 -4.077 11.519 1.00 97.88 94 GLN A N 1
ATOM 716 C CA . GLN A 1 94 ? -5.329 -4.810 12.336 1.00 97.88 94 GLN A CA 1
ATOM 717 C C . GLN A 1 94 ? -6.764 -4.248 12.289 1.00 97.88 94 GLN A C 1
ATOM 719 O O . GLN A 1 94 ? -7.693 -4.938 12.694 1.00 97.88 94 GLN A O 1
ATOM 724 N N . TRP A 1 95 ? -6.949 -2.999 11.845 1.00 98.38 95 TRP A N 1
ATOM 725 C CA . TRP A 1 95 ? -8.260 -2.341 11.754 1.00 98.38 95 TRP A CA 1
ATOM 726 C C . TRP A 1 95 ? -8.739 -2.159 10.308 1.00 98.38 95 TRP A C 1
ATOM 728 O O . TRP A 1 95 ? -9.736 -1.473 10.069 1.00 98.38 95 TRP A O 1
ATOM 738 N N . VAL A 1 96 ? -8.028 -2.746 9.344 1.00 98.38 96 VAL A N 1
ATOM 739 C CA . VAL A 1 96 ? -8.432 -2.809 7.938 1.00 98.38 96 VAL A CA 1
ATOM 740 C C . VAL A 1 96 ? -9.082 -4.170 7.691 1.00 98.38 96 VAL A C 1
ATOM 742 O O . VAL A 1 96 ? -8.504 -5.198 8.023 1.00 98.38 96 VAL A O 1
ATOM 745 N N . GLU A 1 97 ? -10.299 -4.174 7.147 1.00 96.88 97 GLU A N 1
ATOM 746 C CA . GLU A 1 97 ? -11.084 -5.404 6.947 1.00 96.88 97 GLU A CA 1
ATOM 747 C C . GLU A 1 97 ? -10.646 -6.184 5.702 1.00 96.88 97 GLU A C 1
ATOM 749 O O . GLU A 1 97 ? -10.792 -7.405 5.637 1.00 96.88 97 GLU A O 1
ATOM 754 N N . GLN A 1 98 ? -10.116 -5.482 4.700 1.00 97.81 98 GLN A N 1
ATOM 755 C CA . GLN A 1 98 ? -9.548 -6.082 3.501 1.00 97.81 98 GLN A CA 1
ATOM 756 C C . GLN A 1 98 ? -8.218 -6.780 3.794 1.00 97.81 98 GLN A C 1
ATOM 758 O O . GLN A 1 98 ? -7.502 -6.444 4.736 1.00 97.81 98 GLN A O 1
ATOM 763 N N . ASP A 1 99 ? -7.834 -7.695 2.903 1.00 97.44 99 ASP A N 1
ATOM 764 C CA . ASP A 1 99 ? -6.464 -8.200 2.853 1.00 97.44 99 ASP A CA 1
ATOM 765 C C . ASP A 1 99 ? -5.470 -7.030 2.748 1.00 97.44 99 ASP A C 1
ATOM 767 O O . ASP A 1 99 ? -5.579 -6.211 1.838 1.00 97.44 99 ASP A O 1
ATOM 771 N N . TYR A 1 100 ? -4.520 -6.945 3.680 1.00 98.56 100 TYR A N 1
ATOM 772 C CA . TYR A 1 100 ? -3.624 -5.799 3.833 1.00 98.56 100 TYR A CA 1
ATOM 773 C C . TYR A 1 100 ? -2.163 -6.208 3.642 1.00 98.56 100 TYR A C 1
ATOM 775 O O . TYR A 1 100 ? -1.684 -7.180 4.232 1.00 98.56 100 TYR A O 1
ATOM 783 N N . TYR A 1 101 ? -1.427 -5.434 2.850 1.00 98.69 101 TYR A N 1
ATOM 784 C CA . TYR A 1 101 ? 0.017 -5.568 2.697 1.00 98.69 101 TYR A CA 1
ATOM 785 C C . TYR A 1 101 ? 0.687 -4.196 2.629 1.00 98.69 101 TYR A C 1
ATOM 787 O O . TYR A 1 101 ? 0.059 -3.204 2.261 1.00 98.69 101 TYR A O 1
ATOM 795 N N . SER A 1 102 ? 1.974 -4.138 2.964 1.00 98.56 102 SER A N 1
ATOM 796 C CA . SER A 1 102 ? 2.744 -2.898 2.993 1.00 98.56 102 SER A CA 1
ATOM 797 C C . SER A 1 102 ? 4.067 -3.012 2.241 1.00 98.56 102 SER A C 1
ATOM 799 O O . SER A 1 102 ? 4.714 -4.061 2.227 1.00 98.56 102 SER A O 1
ATOM 801 N N . LEU A 1 103 ? 4.482 -1.898 1.649 1.00 98.50 103 LEU A N 1
ATOM 802 C CA . LEU A 1 103 ? 5.821 -1.640 1.140 1.00 98.50 103 LEU A CA 1
ATOM 803 C C . LEU A 1 103 ? 6.416 -0.454 1.897 1.00 98.50 103 LEU A C 1
ATOM 805 O O . LEU A 1 103 ? 5.716 0.495 2.262 1.00 98.50 103 LEU A O 1
ATOM 809 N N . GLY A 1 104 ? 7.718 -0.525 2.125 1.00 97.62 104 GLY A N 1
ATOM 810 C CA . GLY A 1 104 ? 8.465 0.459 2.884 1.00 97.62 104 GLY A CA 1
ATOM 811 C C . GLY A 1 104 ? 9.956 0.317 2.630 1.00 97.62 104 GLY A C 1
ATOM 812 O O . GLY A 1 104 ? 10.414 -0.638 2.003 1.00 97.62 104 GLY A O 1
ATOM 813 N N . THR A 1 105 ? 10.707 1.296 3.104 1.00 97.62 105 THR A N 1
ATOM 814 C CA . THR A 1 105 ? 12.150 1.443 2.881 1.00 97.62 105 THR A CA 1
ATOM 815 C C . THR A 1 105 ? 12.960 0.811 4.014 1.00 97.62 105 THR A C 1
ATOM 817 O O . THR A 1 105 ? 13.819 1.434 4.634 1.00 97.62 105 THR A O 1
ATOM 820 N N . ASP A 1 106 ? 12.649 -0.443 4.339 1.00 97.62 106 ASP A N 1
ATOM 821 C CA . ASP A 1 106 ? 13.298 -1.182 5.419 1.00 97.62 106 ASP A CA 1
ATOM 822 C C . ASP A 1 106 ? 14.784 -1.443 5.115 1.00 97.62 106 ASP A C 1
ATOM 824 O O . ASP A 1 106 ? 15.137 -1.987 4.069 1.00 97.62 106 ASP A O 1
ATOM 828 N N . GLY A 1 107 ? 15.659 -1.102 6.065 1.00 96.00 107 GLY A N 1
ATOM 829 C CA . GLY A 1 107 ? 17.105 -1.313 5.967 1.00 96.00 107 GLY A CA 1
ATOM 830 C C . GLY A 1 107 ? 17.917 -0.032 6.155 1.00 96.00 107 GLY A C 1
ATOM 831 O O . GLY A 1 107 ? 17.394 1.012 6.543 1.00 96.00 107 GLY A O 1
ATOM 832 N N . PHE A 1 108 ? 19.225 -0.122 5.913 1.00 96.69 108 PHE A N 1
ATOM 833 C CA . PHE A 1 108 ? 20.108 1.044 5.933 1.00 96.69 108 PHE A CA 1
ATOM 834 C C . PHE A 1 108 ? 19.987 1.846 4.638 1.00 96.69 108 PHE A C 1
ATOM 836 O O . PHE A 1 108 ? 19.830 1.279 3.558 1.00 96.69 108 PHE A O 1
ATOM 843 N N . GLY A 1 109 ? 20.108 3.169 4.755 1.00 94.06 109 GLY A N 1
ATOM 844 C CA . GLY A 1 109 ? 20.191 4.051 3.597 1.00 94.06 109 GLY A CA 1
ATOM 845 C C . GLY A 1 109 ? 21.447 3.792 2.763 1.00 94.06 109 GLY A C 1
ATOM 846 O O . GLY A 1 109 ? 22.471 3.333 3.272 1.00 94.06 109 GLY A O 1
ATOM 847 N N . LEU A 1 110 ? 21.359 4.135 1.482 1.00 94.75 110 LEU A N 1
ATOM 848 C CA . LEU A 1 110 ? 22.460 4.087 0.527 1.00 94.75 110 LEU A CA 1
ATOM 849 C C . LEU A 1 110 ? 22.541 5.403 -0.256 1.00 94.75 110 LEU A C 1
ATOM 851 O O . LEU A 1 110 ? 21.567 6.155 -0.331 1.00 94.75 110 LEU A O 1
ATOM 855 N N . SER A 1 111 ? 23.712 5.672 -0.828 1.00 96.75 111 SER A N 1
ATOM 856 C CA . SER A 1 111 ? 23.955 6.842 -1.672 1.00 96.75 111 SER A CA 1
ATOM 857 C C . SER A 1 111 ? 23.759 6.469 -3.135 1.00 96.75 111 SER A C 1
ATOM 859 O O . SER A 1 111 ? 24.605 5.781 -3.698 1.00 96.75 111 SER A O 1
ATOM 861 N N . ASP A 1 112 ? 22.668 6.930 -3.739 1.00 95.69 112 ASP A N 1
ATOM 862 C CA . ASP A 1 112 ? 22.388 6.760 -5.167 1.00 95.69 112 ASP A CA 1
ATOM 863 C C . ASP A 1 112 ? 21.362 7.809 -5.648 1.00 95.69 112 ASP A C 1
ATOM 865 O O . ASP A 1 112 ? 20.965 8.702 -4.886 1.00 95.69 112 ASP A O 1
ATOM 869 N N . THR A 1 113 ? 20.923 7.720 -6.905 1.00 96.81 113 THR A N 1
ATOM 870 C CA . THR A 1 113 ? 19.794 8.504 -7.428 1.00 96.81 113 THR A CA 1
ATOM 871 C C . THR A 1 113 ? 18.487 8.141 -6.715 1.00 96.81 113 THR A C 1
ATOM 873 O O . THR A 1 113 ? 18.334 7.060 -6.145 1.00 96.81 113 THR A O 1
ATOM 876 N N . ARG A 1 114 ? 17.492 9.038 -6.727 1.00 94.69 114 ARG A N 1
ATOM 877 C CA . ARG A 1 114 ? 16.203 8.751 -6.069 1.00 94.69 114 ARG A CA 1
ATOM 878 C C . ARG A 1 114 ? 15.502 7.565 -6.724 1.00 94.69 114 ARG A C 1
ATOM 880 O O . ARG A 1 114 ? 14.834 6.798 -6.039 1.00 94.69 114 ARG A O 1
ATOM 887 N N . GLU A 1 115 ? 15.625 7.460 -8.038 1.00 94.19 115 GLU A N 1
ATOM 888 C CA . GLU A 1 115 ? 15.087 6.395 -8.869 1.00 94.19 115 GLU A CA 1
ATOM 889 C C . GLU A 1 115 ? 15.684 5.045 -8.457 1.00 94.19 115 GLU A C 1
ATOM 891 O O . GLU A 1 115 ? 14.934 4.131 -8.104 1.00 94.19 115 GLU A O 1
ATOM 896 N N . ASP A 1 116 ? 17.012 4.956 -8.380 1.00 95.25 116 ASP A N 1
ATOM 897 C CA . ASP A 1 116 ? 17.715 3.720 -8.030 1.00 95.25 116 ASP A CA 1
ATOM 898 C C . ASP A 1 116 ? 17.490 3.321 -6.567 1.00 95.25 116 ASP A C 1
ATOM 900 O O . ASP A 1 116 ? 17.246 2.150 -6.271 1.00 95.25 116 ASP A O 1
ATOM 904 N N . VAL A 1 117 ? 17.457 4.286 -5.640 1.00 96.06 117 VAL A N 1
ATOM 905 C CA . VAL A 1 117 ? 17.148 4.007 -4.227 1.00 96.06 117 VAL A CA 1
ATOM 906 C C . VAL A 1 117 ? 15.722 3.468 -4.061 1.00 96.06 117 VAL A C 1
ATOM 908 O O . VAL A 1 117 ? 15.507 2.504 -3.323 1.00 96.06 117 VAL A O 1
ATOM 911 N N . ARG A 1 118 ? 14.726 4.037 -4.752 1.00 96.31 118 ARG A N 1
ATOM 912 C CA . ARG A 1 118 ? 13.340 3.527 -4.700 1.00 96.31 118 ARG A CA 1
ATOM 913 C C . ARG A 1 118 ? 13.244 2.121 -5.269 1.00 96.31 118 ARG A C 1
ATOM 915 O O . ARG A 1 118 ? 12.565 1.280 -4.682 1.00 96.31 118 ARG A O 1
ATOM 922 N N . ARG A 1 119 ? 13.948 1.871 -6.373 1.00 95.94 119 ARG A N 1
ATOM 923 C CA . ARG A 1 119 ? 14.047 0.550 -6.989 1.00 95.94 119 ARG A CA 1
ATOM 924 C C . ARG A 1 119 ? 14.672 -0.469 -6.045 1.00 95.94 119 ARG A C 1
ATOM 926 O O . ARG A 1 119 ? 14.142 -1.567 -5.894 1.00 95.94 119 ARG A O 1
ATOM 933 N N . TYR A 1 120 ? 15.754 -0.093 -5.369 1.00 96.06 120 TYR A N 1
ATOM 934 C CA . TYR A 1 120 ? 16.423 -0.927 -4.374 1.00 96.06 120 TYR A CA 1
ATOM 935 C C . TYR A 1 120 ? 15.474 -1.327 -3.234 1.00 96.06 120 TYR A C 1
ATOM 937 O O . TYR A 1 120 ? 15.349 -2.510 -2.919 1.00 96.06 120 TYR A O 1
ATOM 945 N N . PHE A 1 121 ? 14.742 -0.361 -2.669 1.00 96.81 121 PHE A N 1
ATOM 946 C CA . PHE A 1 121 ? 13.752 -0.617 -1.615 1.00 96.81 121 PHE A CA 1
ATOM 947 C C . PHE A 1 121 ? 12.424 -1.198 -2.126 1.00 96.81 121 PHE A C 1
ATOM 949 O O . PHE A 1 121 ? 11.549 -1.509 -1.321 1.00 96.81 121 PHE A O 1
ATOM 956 N N . ARG A 1 122 ? 12.267 -1.383 -3.444 1.00 96.75 122 ARG A N 1
ATOM 957 C CA . ARG A 1 122 ? 11.056 -1.916 -4.092 1.00 96.75 122 ARG A CA 1
ATOM 958 C C . ARG A 1 122 ? 9.803 -1.073 -3.832 1.00 96.75 122 ARG A C 1
ATOM 960 O O . ARG A 1 122 ? 8.708 -1.606 -3.656 1.00 96.75 122 ARG A O 1
ATOM 967 N N . VAL A 1 123 ? 9.973 0.247 -3.818 1.00 97.88 123 VAL A N 1
ATOM 968 C CA . VAL A 1 123 ? 8.897 1.244 -3.651 1.00 97.88 123 VAL A CA 1
ATOM 969 C C . VAL A 1 123 ? 8.711 2.133 -4.889 1.00 97.88 123 VAL A C 1
ATOM 971 O O . VAL A 1 123 ? 7.908 3.061 -4.867 1.00 97.88 123 VAL A O 1
ATOM 974 N N . ASP A 1 124 ? 9.440 1.872 -5.977 1.00 98.12 124 ASP A N 1
ATOM 975 C CA . ASP A 1 124 ? 9.167 2.449 -7.297 1.00 98.12 124 ASP A CA 1
ATOM 976 C C . ASP A 1 124 ? 7.832 1.942 -7.872 1.00 98.12 124 ASP A C 1
ATOM 978 O O . ASP A 1 124 ? 7.286 0.927 -7.433 1.00 98.12 124 ASP A O 1
ATOM 982 N N . ALA A 1 125 ? 7.293 2.659 -8.860 1.00 98.50 125 ALA A N 1
ATOM 983 C CA . ALA A 1 125 ? 5.959 2.402 -9.401 1.00 98.50 125 ALA A CA 1
ATOM 984 C C . ALA A 1 125 ? 5.808 0.972 -9.943 1.00 98.50 125 ALA A C 1
ATOM 986 O O . ALA A 1 125 ? 4.796 0.315 -9.705 1.00 98.50 125 ALA A O 1
ATOM 987 N N . GLU A 1 126 ? 6.834 0.466 -10.615 1.00 98.50 126 GLU A N 1
ATOM 988 C CA . GLU A 1 126 ? 6.893 -0.870 -11.188 1.00 98.50 126 GLU A CA 1
ATOM 989 C C . GLU A 1 126 ? 6.884 -1.957 -10.101 1.00 98.50 126 GLU A C 1
ATOM 991 O O . GLU A 1 126 ? 6.153 -2.945 -10.214 1.00 98.50 126 GLU A O 1
ATOM 996 N N . SER A 1 127 ? 7.633 -1.767 -9.009 1.00 98.44 127 SER A N 1
ATOM 997 C CA . SER A 1 127 ? 7.604 -2.682 -7.856 1.00 98.44 127 SER A CA 1
ATOM 998 C C . SER A 1 127 ? 6.251 -2.671 -7.139 1.00 98.44 127 SER A C 1
ATOM 1000 O O . SER A 1 127 ? 5.767 -3.724 -6.703 1.00 98.44 127 SER A O 1
ATOM 1002 N N . ILE A 1 128 ? 5.604 -1.502 -7.057 1.00 98.81 128 ILE A N 1
ATOM 1003 C CA . ILE A 1 128 ? 4.239 -1.370 -6.530 1.00 98.81 128 ILE A CA 1
ATOM 1004 C C . ILE A 1 128 ? 3.258 -2.149 -7.416 1.00 98.81 128 ILE A C 1
ATOM 1006 O O . ILE A 1 128 ? 2.455 -2.912 -6.881 1.00 98.81 128 ILE A O 1
ATOM 1010 N N . VAL A 1 129 ? 3.348 -2.030 -8.748 1.00 98.81 129 VAL A N 1
ATOM 1011 C CA . VAL A 1 129 ? 2.500 -2.783 -9.693 1.00 98.81 129 VAL A CA 1
ATOM 1012 C C . VAL A 1 129 ? 2.677 -4.289 -9.519 1.00 98.81 129 VAL A C 1
ATOM 1014 O O . VAL A 1 129 ? 1.688 -5.004 -9.370 1.00 98.81 129 VAL A O 1
ATOM 1017 N N . VAL A 1 130 ? 3.917 -4.788 -9.476 1.00 98.62 130 VAL A N 1
ATOM 1018 C CA . VAL A 1 130 ? 4.180 -6.224 -9.270 1.00 98.62 130 VAL A CA 1
ATOM 1019 C C . VAL A 1 130 ? 3.570 -6.717 -7.958 1.00 98.62 130 VAL A C 1
ATOM 1021 O O . VAL A 1 130 ? 2.937 -7.773 -7.930 1.00 98.62 130 VAL A O 1
ATOM 1024 N N . THR A 1 131 ? 3.716 -5.948 -6.878 1.00 98.62 131 THR A N 1
ATOM 1025 C CA . THR A 1 131 ? 3.150 -6.311 -5.571 1.00 98.62 131 THR A CA 1
ATOM 1026 C C . THR A 1 131 ? 1.621 -6.272 -5.593 1.00 98.62 131 THR A C 1
ATOM 1028 O O . THR A 1 131 ? 0.979 -7.180 -5.072 1.00 98.62 131 THR A O 1
ATOM 1031 N N . ALA A 1 132 ? 1.020 -5.267 -6.232 1.00 98.69 132 ALA A N 1
ATOM 1032 C CA . ALA A 1 132 ? -0.427 -5.168 -6.409 1.00 98.69 132 ALA A CA 1
ATOM 1033 C C . ALA A 1 132 ? -0.994 -6.383 -7.161 1.00 98.69 132 ALA A C 1
ATOM 1035 O O . ALA A 1 132 ? -1.989 -6.969 -6.731 1.00 98.69 132 ALA A O 1
ATOM 1036 N N . LEU A 1 133 ? -0.329 -6.803 -8.240 1.00 98.62 133 LEU A N 1
ATOM 1037 C CA . LEU A 1 133 ? -0.706 -7.989 -9.009 1.00 98.62 133 LEU A CA 1
ATOM 1038 C C . LEU A 1 133 ? -0.553 -9.280 -8.192 1.00 98.62 133 LEU A C 1
ATOM 1040 O O . LEU A 1 133 ? -1.412 -10.150 -8.303 1.00 98.62 133 LEU A O 1
ATOM 1044 N N . ASP A 1 134 ? 0.465 -9.397 -7.330 1.00 98.50 134 ASP A N 1
ATOM 1045 C CA . ASP A 1 134 ? 0.580 -10.525 -6.386 1.00 98.50 134 ASP A CA 1
ATOM 1046 C C . ASP A 1 134 ? -0.605 -10.571 -5.413 1.00 98.50 134 ASP A C 1
ATOM 1048 O O . ASP A 1 134 ? -1.214 -11.628 -5.234 1.00 98.50 134 ASP A O 1
ATOM 1052 N N . ARG A 1 135 ? -0.998 -9.427 -4.831 1.00 98.38 135 ARG A N 1
ATOM 1053 C CA . ARG A 1 135 ? -2.163 -9.371 -3.927 1.00 98.38 135 ARG A CA 1
ATOM 1054 C C . ARG A 1 135 ? -3.453 -9.754 -4.642 1.00 98.38 135 ARG A C 1
ATOM 1056 O O . ARG A 1 135 ? -4.246 -10.530 -4.113 1.00 98.38 135 ARG A O 1
ATOM 1063 N N . LEU A 1 136 ? -3.645 -9.269 -5.866 1.00 98.31 136 LEU A N 1
ATOM 1064 C CA . LEU A 1 136 ? -4.801 -9.628 -6.685 1.00 98.31 136 LEU A CA 1
ATOM 1065 C C . LEU A 1 136 ? -4.798 -11.105 -7.092 1.00 98.31 136 LEU A C 1
ATOM 1067 O O . LEU A 1 136 ? -5.860 -11.726 -7.103 1.00 98.31 136 LEU A O 1
ATOM 1071 N N . ALA A 1 137 ? -3.631 -11.685 -7.385 1.00 98.06 137 ALA A N 1
ATOM 1072 C CA . ALA A 1 137 ? -3.505 -13.102 -7.711 1.00 98.06 137 ALA A CA 1
ATOM 1073 C C . ALA A 1 137 ? -3.853 -13.983 -6.507 1.00 98.06 137 ALA A C 1
ATOM 1075 O O . ALA A 1 137 ? -4.609 -14.945 -6.640 1.00 98.06 137 ALA A O 1
ATOM 1076 N N . ARG A 1 138 ? -3.383 -13.616 -5.306 1.00 96.94 138 ARG A N 1
ATOM 1077 C CA . ARG A 1 138 ? -3.761 -14.281 -4.045 1.00 96.94 138 ARG A CA 1
ATOM 1078 C C . ARG A 1 138 ? -5.261 -14.209 -3.772 1.00 96.94 138 ARG A C 1
ATOM 1080 O O . ARG A 1 138 ? -5.823 -15.163 -3.246 1.00 96.94 138 ARG A O 1
ATOM 1087 N N . ALA A 1 139 ? -5.904 -13.110 -4.159 1.00 95.50 139 ALA A N 1
ATOM 1088 C CA .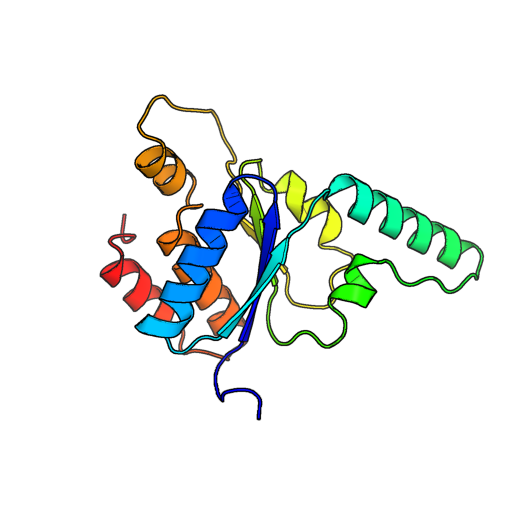 ALA A 1 139 ? -7.351 -12.937 -4.078 1.00 95.50 139 ALA A CA 1
ATOM 1089 C C . ALA A 1 139 ? -8.125 -13.623 -5.227 1.00 95.50 139 ALA A C 1
ATOM 1091 O O . ALA A 1 139 ? -9.345 -13.489 -5.301 1.00 95.50 139 ALA A O 1
ATOM 1092 N N . GLY A 1 140 ? -7.443 -14.322 -6.144 1.00 96.19 140 GLY A N 1
ATOM 1093 C CA . GLY A 1 140 ? -8.058 -14.995 -7.292 1.00 96.19 140 GLY A CA 1
ATOM 1094 C C . GLY A 1 140 ? -8.611 -14.050 -8.364 1.00 96.19 140 GLY A C 1
ATOM 1095 O O . GLY A 1 140 ? -9.386 -14.485 -9.211 1.00 96.19 140 GLY A O 1
ATOM 1096 N N . GLN A 1 141 ? -8.245 -12.764 -8.338 1.00 96.50 141 GLN A N 1
ATOM 1097 C CA . GLN A 1 141 ? -8.757 -11.765 -9.284 1.00 96.50 141 GLN A CA 1
ATOM 1098 C C . GLN A 1 141 ? -7.943 -11.683 -10.580 1.00 96.50 141 GLN A C 1
ATOM 1100 O O . GLN A 1 141 ? -8.454 -11.204 -11.590 1.00 96.50 141 GLN A O 1
ATOM 1105 N N . VAL A 1 142 ? -6.690 -12.145 -10.567 1.00 96.81 142 VAL A N 1
ATOM 1106 C CA . VAL A 1 142 ? -5.839 -12.258 -11.761 1.00 96.81 142 VAL A CA 1
ATOM 1107 C C . VAL A 1 142 ? -5.091 -13.597 -11.765 1.00 96.81 142 VAL A C 1
ATOM 1109 O O . VAL A 1 142 ? -4.850 -14.157 -10.694 1.00 96.81 142 VAL A O 1
ATOM 1112 N N . PRO A 1 143 ? -4.686 -14.123 -12.936 1.00 97.12 143 PRO A N 1
ATOM 1113 C CA . PRO A 1 143 ? -3.862 -15.330 -13.007 1.00 97.12 143 PRO A CA 1
ATOM 1114 C C . PRO A 1 143 ? -2.492 -15.137 -12.326 1.00 97.12 143 PRO A C 1
ATOM 1116 O O . PRO A 1 143 ? -1.885 -14.080 -12.532 1.00 97.12 143 PRO A O 1
ATOM 1119 N N . PRO A 1 144 ? -1.950 -16.131 -11.594 1.00 94.06 144 PRO A N 1
ATOM 1120 C CA . PRO A 1 144 ? -0.637 -16.037 -10.938 1.00 94.06 144 PRO A CA 1
ATOM 1121 C C . PRO A 1 144 ? 0.519 -15.675 -11.885 1.00 94.06 144 PRO A C 1
ATOM 1123 O O . PRO A 1 144 ? 1.362 -14.839 -11.562 1.00 94.06 144 PRO A O 1
ATOM 1126 N N . GLU A 1 145 ? 0.517 -16.223 -13.100 1.00 97.19 145 GLU A N 1
ATOM 1127 C CA . GLU A 1 145 ? 1.473 -15.923 -14.177 1.00 97.19 145 GLU A CA 1
ATOM 1128 C C . GLU A 1 145 ? 1.531 -14.435 -14.570 1.00 97.19 145 GLU A C 1
ATOM 1130 O O . GLU A 1 145 ? 2.533 -13.982 -15.129 1.00 97.19 145 GLU A O 1
ATOM 1135 N N . THR A 1 146 ? 0.505 -13.644 -14.239 1.00 97.12 146 THR A N 1
ATOM 1136 C CA . THR A 1 146 ? 0.507 -12.184 -14.431 1.00 97.12 146 THR A CA 1
ATOM 1137 C C . THR A 1 146 ? 1.649 -11.519 -13.658 1.00 97.12 146 THR A C 1
ATOM 1139 O O . THR A 1 146 ? 2.286 -10.607 -14.179 1.00 97.12 146 THR A O 1
ATOM 1142 N N . VAL A 1 147 ? 1.977 -12.016 -12.460 1.00 97.31 147 VAL A N 1
ATOM 1143 C CA . VAL A 1 147 ? 3.069 -11.480 -11.631 1.00 97.31 147 VAL A CA 1
ATOM 1144 C C . VAL A 1 147 ? 4.420 -11.706 -12.307 1.00 97.31 147 VAL A C 1
ATOM 1146 O O . VAL A 1 147 ? 5.223 -10.781 -12.410 1.00 97.31 147 VAL A O 1
ATOM 1149 N N . ALA A 1 148 ? 4.663 -12.918 -12.815 1.00 97.00 148 ALA A N 1
ATOM 1150 C CA . ALA A 1 148 ? 5.898 -13.249 -13.524 1.00 97.00 148 ALA A CA 1
ATOM 1151 C C . ALA A 1 148 ? 6.058 -12.406 -14.799 1.00 97.00 148 ALA A C 1
ATOM 1153 O O . ALA A 1 148 ? 7.133 -11.870 -15.059 1.00 97.00 148 ALA A O 1
ATOM 1154 N N . ARG A 1 149 ? 4.968 -12.215 -15.556 1.00 97.88 149 ARG A N 1
ATOM 1155 C CA . ARG A 1 149 ? 4.957 -11.334 -16.733 1.00 97.88 149 ARG A CA 1
ATOM 1156 C C . ARG A 1 149 ? 5.295 -9.888 -16.377 1.00 97.88 149 ARG A C 1
ATOM 1158 O O . ARG A 1 149 ? 6.093 -9.276 -17.078 1.00 97.88 149 ARG A O 1
ATOM 1165 N N . ALA A 1 150 ? 4.716 -9.357 -15.301 1.00 97.81 150 ALA A N 1
ATOM 1166 C CA . ALA A 1 150 ? 4.982 -7.991 -14.858 1.00 97.81 150 ALA A CA 1
ATOM 1167 C C . ALA A 1 150 ? 6.438 -7.803 -14.427 1.00 97.81 150 ALA A C 1
ATOM 1169 O O . ALA A 1 150 ? 7.070 -6.810 -14.785 1.00 97.81 150 ALA A O 1
ATOM 1170 N N . ARG A 1 151 ? 7.004 -8.786 -13.718 1.00 97.12 151 ARG A N 1
ATOM 1171 C CA . ARG A 1 151 ? 8.418 -8.755 -13.333 1.00 97.12 151 ARG A CA 1
ATOM 1172 C C . ARG A 1 151 ? 9.344 -8.723 -14.542 1.00 97.12 151 ARG A C 1
ATOM 1174 O O . ARG A 1 151 ? 10.217 -7.859 -14.587 1.00 97.12 151 ARG A O 1
ATOM 1181 N N . ALA A 1 152 ? 9.090 -9.572 -15.534 1.00 97.31 152 ALA A N 1
ATOM 1182 C CA . ALA A 1 152 ? 9.865 -9.586 -16.768 1.00 97.31 152 ALA A CA 1
ATOM 1183 C C . ALA A 1 152 ? 9.732 -8.266 -17.543 1.00 97.31 152 ALA A C 1
ATOM 1185 O O . ALA A 1 152 ? 10.734 -7.674 -17.941 1.00 97.31 152 ALA A O 1
ATOM 1186 N N . GLN A 1 153 ? 8.504 -7.759 -17.702 1.00 97.31 153 GLN A N 1
ATOM 1187 C CA . GLN A 1 153 ? 8.227 -6.505 -18.413 1.00 97.31 153 GLN A CA 1
ATOM 1188 C C . GLN A 1 153 ? 8.945 -5.308 -17.783 1.00 97.31 153 GLN A C 1
ATOM 1190 O O . GLN A 1 153 ? 9.470 -4.460 -18.502 1.00 97.31 153 GLN A O 1
ATOM 1195 N N . TYR A 1 154 ? 8.990 -5.245 -16.453 1.00 96.88 154 TYR A N 1
ATOM 1196 C CA . TYR A 1 154 ? 9.609 -4.135 -15.738 1.00 96.88 154 TYR A CA 1
ATOM 1197 C C . TYR A 1 154 ? 11.073 -4.374 -15.361 1.00 96.88 154 TYR A C 1
ATOM 1199 O O . TYR A 1 154 ? 11.658 -3.523 -14.699 1.00 96.88 154 TYR A O 1
ATOM 1207 N N . GLY A 1 155 ? 11.689 -5.499 -15.739 1.00 94.75 155 GLY A N 1
ATOM 1208 C CA . GLY A 1 155 ? 13.088 -5.800 -15.410 1.00 94.75 155 GLY A CA 1
ATOM 1209 C C . GLY A 1 155 ? 13.339 -6.030 -13.911 1.00 94.75 155 GLY A C 1
ATOM 1210 O O . GLY A 1 155 ? 14.340 -5.560 -13.367 1.00 94.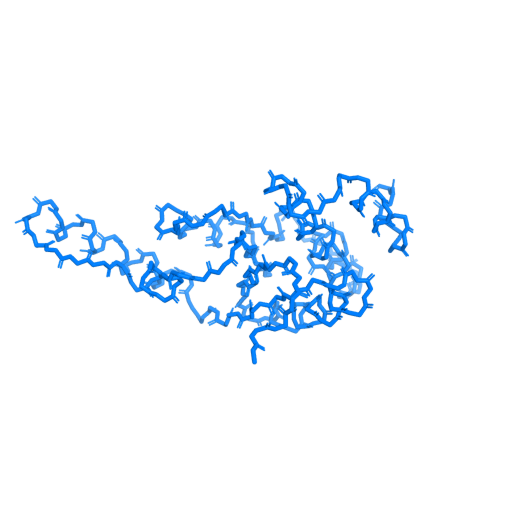75 155 GLY A O 1
ATOM 1211 N N . LEU A 1 156 ? 12.412 -6.715 -13.234 1.00 91.38 156 LEU A N 1
ATOM 1212 C CA . LEU A 1 156 ? 12.429 -7.071 -11.804 1.00 91.38 156 LEU A CA 1
ATOM 1213 C C . LEU A 1 156 ? 12.787 -8.554 -11.558 1.00 91.38 156 LEU A C 1
ATOM 1215 O O . LEU A 1 156 ? 12.432 -9.130 -10.527 1.00 91.38 156 LEU A O 1
ATOM 1219 N N . ASP A 1 157 ? 13.467 -9.204 -12.501 1.00 76.12 157 ASP A N 1
ATOM 1220 C CA . ASP A 1 157 ? 13.809 -10.637 -12.426 1.00 76.12 157 ASP A CA 1
ATOM 1221 C C . ASP A 1 157 ? 15.068 -10.943 -11.600 1.00 76.12 157 ASP A C 1
ATOM 1223 O O . ASP A 1 157 ? 15.396 -12.109 -11.386 1.00 76.12 157 ASP A O 1
ATOM 1227 N N . ARG A 1 158 ? 15.771 -9.905 -11.141 1.00 59.47 158 ARG A N 1
ATOM 1228 C CA . ARG A 1 158 ? 16.945 -10.030 -10.271 1.00 59.47 158 ARG A CA 1
ATOM 1229 C C . ARG A 1 158 ? 16.567 -10.043 -8.791 1.00 59.47 158 ARG A C 1
ATOM 1231 O O . ARG A 1 158 ? 15.596 -9.352 -8.403 1.00 59.47 158 ARG A O 1
#

pLDDT: mean 95.89, std 8.16, range [35.47, 98.88]